Protein AF-A0AAJ3F3F1-F1 (afdb_monomer)

Structure (mmCIF, N/CA/C/O backbone):
data_AF-A0AAJ3F3F1-F1
#
_entry.id   AF-A0AAJ3F3F1-F1
#
loop_
_atom_site.group_PDB
_atom_site.id
_atom_site.type_symbol
_atom_site.label_atom_id
_atom_site.label_alt_id
_atom_site.label_comp_id
_atom_site.label_asym_id
_atom_site.label_entity_id
_atom_site.label_seq_id
_atom_site.pdbx_PDB_ins_code
_atom_site.Cartn_x
_atom_site.Cartn_y
_atom_site.Cartn_z
_atom_site.occupancy
_atom_site.B_iso_or_equiv
_atom_site.auth_seq_id
_atom_site.auth_comp_id
_atom_site.auth_asym_id
_atom_site.auth_atom_id
_atom_site.pdbx_PDB_model_num
ATOM 1 N N . MET A 1 1 ? -5.680 -17.178 27.509 1.00 40.81 1 MET A N 1
ATOM 2 C CA . MET A 1 1 ? -6.468 -16.185 28.268 1.00 40.81 1 MET A CA 1
ATOM 3 C C . MET A 1 1 ? -6.522 -14.913 27.445 1.00 40.81 1 MET A C 1
ATOM 5 O O . MET A 1 1 ? -5.465 -14.370 27.190 1.00 40.81 1 MET A O 1
ATOM 9 N N . ASN A 1 2 ? -7.706 -14.527 26.967 1.00 36.22 2 ASN A N 1
ATOM 10 C CA . ASN A 1 2 ? -8.103 -13.155 26.625 1.00 36.22 2 ASN A CA 1
ATOM 11 C C . ASN A 1 2 ? -9.628 -13.190 26.465 1.00 36.22 2 ASN A C 1
ATOM 13 O O . ASN A 1 2 ? -10.167 -13.543 25.420 1.00 36.22 2 ASN A O 1
ATOM 17 N N . SER A 1 3 ? -10.307 -12.975 27.590 1.00 39.72 3 SER A N 1
ATOM 18 C CA . SER A 1 3 ? -11.762 -12.943 27.707 1.00 39.72 3 SER A CA 1
ATOM 19 C C . SER A 1 3 ? -12.274 -11.613 27.155 1.00 39.72 3 SER A C 1
ATOM 21 O O . SER A 1 3 ? -12.066 -10.583 27.787 1.00 39.72 3 SER A O 1
ATOM 23 N N . PHE A 1 4 ? -12.964 -11.635 26.013 1.00 49.75 4 PHE A N 1
ATOM 24 C CA . PHE A 1 4 ? -13.798 -10.514 25.565 1.00 49.75 4 PHE A CA 1
ATOM 25 C C . PHE A 1 4 ? -15.067 -10.407 26.435 1.00 49.75 4 PHE A C 1
ATOM 27 O O . PHE A 1 4 ? -15.579 -11.433 26.899 1.00 49.75 4 PHE A O 1
ATOM 34 N N . PRO A 1 5 ? -15.600 -9.194 26.669 1.00 45.81 5 PRO A N 1
ATOM 35 C CA . PRO A 1 5 ? -16.766 -9.008 27.516 1.00 45.81 5 PRO A CA 1
ATOM 36 C C . PRO A 1 5 ? -18.023 -9.597 26.864 1.00 45.81 5 PRO A C 1
ATOM 38 O O . PRO A 1 5 ? -18.363 -9.331 25.712 1.00 45.81 5 PRO A O 1
ATOM 41 N N . LYS A 1 6 ? -18.723 -10.423 27.645 1.00 43.88 6 LYS A N 1
ATOM 42 C CA . LYS A 1 6 ? -20.012 -11.039 27.317 1.00 43.88 6 LYS A CA 1
ATOM 43 C C . LYS A 1 6 ? -21.064 -9.958 27.055 1.00 43.88 6 LYS A C 1
ATOM 45 O O . LYS A 1 6 ? -21.258 -9.138 27.938 1.00 43.88 6 LYS A O 1
ATOM 50 N N . LYS A 1 7 ? -21.739 -10.018 25.895 1.00 50.62 7 LYS A N 1
ATOM 51 C CA . LYS A 1 7 ? -23.113 -9.578 25.509 1.00 50.62 7 LYS A CA 1
ATOM 52 C C . LYS A 1 7 ? -23.774 -8.305 26.109 1.00 50.62 7 LYS A C 1
ATOM 54 O O . LYS A 1 7 ? -24.897 -7.999 25.734 1.00 50.62 7 LYS A O 1
ATOM 59 N N . SER A 1 8 ? -23.103 -7.521 26.942 1.00 54.56 8 SER A N 1
ATOM 60 C CA . SER A 1 8 ? -23.531 -6.227 27.491 1.00 54.56 8 SER A CA 1
ATOM 61 C C . SER A 1 8 ? -22.320 -5.393 27.951 1.00 54.56 8 SER A C 1
ATOM 63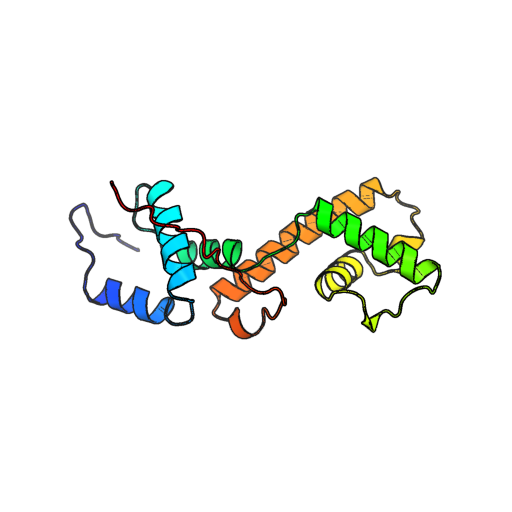 O O . SER A 1 8 ? -22.409 -4.622 28.903 1.00 54.56 8 SER A O 1
ATOM 65 N N . GLY A 1 9 ? -21.155 -5.589 27.324 1.00 48.91 9 GLY A N 1
ATOM 66 C CA . GLY A 1 9 ? -19.949 -4.809 27.594 1.00 48.91 9 GLY A CA 1
ATOM 67 C C . GLY A 1 9 ? -20.030 -3.469 26.882 1.00 48.91 9 GLY A C 1
ATOM 68 O O . GLY A 1 9 ? -19.616 -3.369 25.730 1.00 48.91 9 GLY A O 1
ATOM 69 N N . GLY A 1 10 ? -20.613 -2.468 27.543 1.00 57.94 10 GLY A N 1
ATOM 70 C CA . GLY A 1 10 ? -20.631 -1.098 27.042 1.00 57.94 10 GLY A CA 1
ATOM 71 C C . GLY A 1 10 ? -19.216 -0.632 26.701 1.00 57.94 10 GLY A C 1
ATOM 72 O O . GLY A 1 10 ? -18.254 -0.985 27.381 1.00 57.94 10 GLY A O 1
ATOM 73 N N . PHE A 1 11 ? -19.092 0.131 25.621 1.00 71.94 11 PHE A N 1
ATOM 74 C CA . PHE A 1 11 ? -17.849 0.784 25.235 1.00 71.94 11 PHE A CA 1
ATOM 75 C C . PHE A 1 11 ? -17.401 1.682 26.402 1.00 71.94 11 PHE A C 1
ATOM 77 O O . PHE A 1 11 ? -18.052 2.687 26.686 1.00 71.94 11 PHE A O 1
ATOM 84 N N . THR A 1 12 ? -16.383 1.260 27.158 1.00 85.81 12 THR A N 1
ATOM 85 C CA . THR A 1 12 ? -15.979 1.965 28.381 1.00 85.81 12 THR A CA 1
ATOM 86 C C . THR A 1 12 ? -15.200 3.239 28.038 1.00 85.81 12 THR A C 1
ATOM 88 O O . THR A 1 12 ? -14.653 3.338 26.933 1.00 85.81 12 THR A O 1
ATOM 91 N N . PRO A 1 13 ? -15.113 4.219 28.954 1.00 86.88 13 PRO A 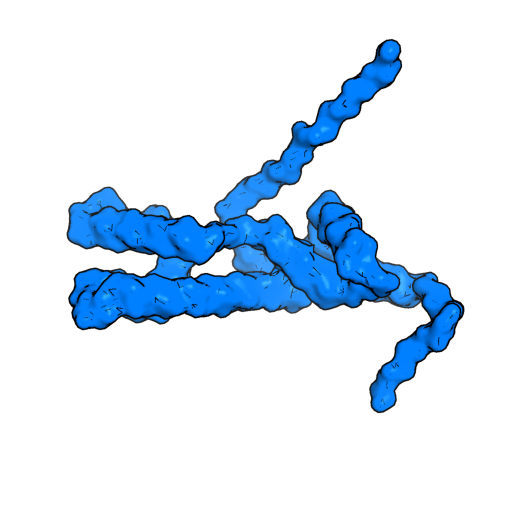N 1
ATOM 92 C CA . PRO A 1 13 ? -14.277 5.402 28.754 1.00 86.88 13 PRO A CA 1
ATOM 93 C C . PRO A 1 13 ? -12.819 5.061 28.414 1.00 86.88 13 PRO A C 1
ATOM 95 O O . PRO A 1 13 ? -12.223 5.711 27.560 1.00 86.88 13 PRO A O 1
ATOM 98 N N . GLU A 1 14 ? -12.269 3.997 29.001 1.00 85.75 14 GLU A N 1
ATOM 99 C CA . GLU A 1 14 ? -10.905 3.530 28.732 1.00 85.75 14 GLU A CA 1
ATOM 100 C C . GLU A 1 14 ? -10.755 3.034 27.289 1.00 85.75 14 GLU A C 1
ATOM 102 O O . GLU A 1 14 ? -9.753 3.321 26.636 1.00 85.75 14 GLU A O 1
ATOM 107 N N . ASN A 1 15 ? -11.772 2.350 26.750 1.00 85.62 15 ASN A N 1
ATOM 108 C CA . ASN A 1 15 ? -11.779 1.951 25.344 1.00 85.62 15 ASN A CA 1
ATOM 109 C C . ASN A 1 15 ? -11.827 3.180 24.429 1.00 85.62 15 ASN A C 1
ATOM 111 O O . ASN A 1 15 ? -11.083 3.238 23.457 1.00 85.62 15 ASN A O 1
ATOM 115 N N . VAL A 1 16 ? -12.661 4.182 24.738 1.00 87.9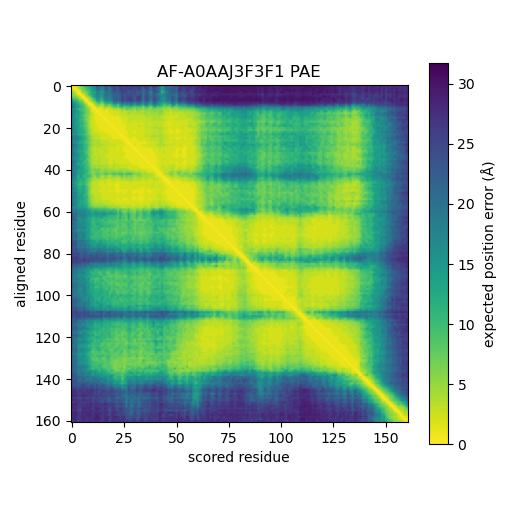4 16 VAL A N 1
ATOM 116 C CA . VAL A 1 16 ? -12.707 5.437 23.962 1.00 87.94 16 VAL A CA 1
ATOM 117 C C . VAL A 1 16 ? -11.341 6.114 23.951 1.00 87.94 16 VAL A C 1
ATOM 119 O O . VAL A 1 16 ? -10.875 6.526 22.889 1.00 87.94 16 VAL A O 1
ATOM 122 N N . GLN A 1 17 ? -10.692 6.198 25.112 1.00 89.38 17 GLN A N 1
ATOM 123 C CA . GLN A 1 17 ? -9.380 6.815 25.241 1.00 89.38 17 GLN A CA 1
ATOM 124 C C . GLN A 1 17 ? -8.317 6.065 24.434 1.00 89.38 17 GLN A C 1
ATOM 126 O O . GLN A 1 17 ? -7.591 6.700 23.675 1.00 89.38 17 GLN A O 1
ATOM 131 N N . ALA A 1 18 ? -8.287 4.731 24.501 1.00 88.56 18 ALA A N 1
ATOM 132 C CA . ALA A 1 18 ? -7.359 3.931 23.705 1.00 88.56 18 ALA A CA 1
ATOM 133 C C . ALA A 1 18 ? -7.545 4.164 22.195 1.00 88.56 18 ALA A C 1
ATOM 135 O O . ALA A 1 18 ? -6.568 4.334 21.475 1.00 88.56 18 ALA A O 1
ATOM 136 N N . TYR A 1 19 ? -8.789 4.234 21.705 1.00 91.75 19 TYR A N 1
ATOM 137 C CA . TYR A 1 19 ? -9.050 4.558 20.296 1.00 91.75 19 TYR A CA 1
ATOM 138 C C . TYR A 1 19 ? -8.613 5.980 19.942 1.00 91.75 19 TYR A C 1
ATOM 140 O O . TYR A 1 19 ? -8.078 6.192 18.858 1.00 91.75 19 TYR A O 1
ATOM 148 N N . ALA A 1 20 ? -8.845 6.950 20.826 1.00 90.38 20 ALA A N 1
ATOM 149 C CA . ALA A 1 20 ? -8.446 8.330 20.590 1.00 90.38 20 ALA A CA 1
ATOM 150 C C . ALA A 1 20 ? -6.918 8.464 20.510 1.00 90.38 20 ALA A C 1
ATOM 152 O O . ALA A 1 20 ? -6.420 9.071 19.569 1.00 90.38 20 ALA A O 1
ATOM 153 N N . GLU A 1 21 ? -6.182 7.862 21.446 1.00 91.88 21 GLU A N 1
ATOM 154 C CA . GLU A 1 21 ? -4.715 7.883 21.485 1.00 91.88 21 GLU A CA 1
ATOM 155 C C . GLU A 1 21 ? -4.103 7.155 20.282 1.00 91.88 21 GLU A C 1
ATOM 157 O O . GLU A 1 21 ? -3.209 7.679 19.621 1.00 91.88 21 GLU A O 1
ATOM 162 N N . GLU A 1 22 ? -4.634 5.981 19.941 1.00 91.00 22 GLU A N 1
ATOM 163 C CA . GLU A 1 22 ? -4.128 5.144 18.852 1.00 91.00 22 GLU A CA 1
ATOM 164 C C . GLU A 1 22 ? -4.587 5.581 17.459 1.00 91.00 22 GLU A C 1
ATOM 166 O O . GLU A 1 22 ? -4.202 4.944 16.484 1.00 91.00 22 GLU A O 1
ATOM 171 N N . LEU A 1 23 ? -5.425 6.608 17.318 1.00 91.06 23 LEU A N 1
ATOM 172 C CA . LEU A 1 23 ? -5.869 7.119 16.012 1.00 91.06 23 LEU A CA 1
ATOM 173 C C . LEU A 1 23 ? -5.626 8.626 15.856 1.00 91.06 23 LEU A C 1
ATOM 175 O O . LEU A 1 23 ? -6.015 9.201 14.840 1.00 91.06 23 LEU A O 1
ATOM 179 N N . ILE A 1 24 ? -4.974 9.267 16.834 1.00 92.06 24 ILE A N 1
ATOM 180 C CA . ILE A 1 24 ? -4.746 10.721 16.863 1.00 92.06 24 ILE A CA 1
ATOM 181 C C . ILE A 1 24 ? -3.888 11.232 15.696 1.00 92.06 24 ILE A C 1
ATOM 183 O O . ILE A 1 24 ? -3.953 12.405 15.340 1.00 92.06 24 ILE A O 1
ATOM 187 N N . ASP A 1 25 ? -3.065 10.366 15.105 1.00 87.94 25 ASP A N 1
ATOM 188 C CA . ASP A 1 25 ? -2.197 10.672 13.966 1.00 87.94 25 ASP A CA 1
ATOM 189 C C . ASP A 1 25 ? -2.921 10.633 12.611 1.00 87.94 25 ASP A C 1
ATOM 191 O O . ASP A 1 25 ? -2.337 11.039 11.603 1.00 87.94 25 ASP A O 1
ATOM 195 N N . LEU A 1 26 ? -4.162 10.140 12.565 1.00 87.19 26 LEU A N 1
ATOM 196 C CA . LEU A 1 26 ? -4.950 10.034 11.339 1.00 87.19 26 LEU A CA 1
ATOM 197 C C . LEU A 1 26 ? -5.760 11.313 11.090 1.00 87.19 26 LEU A C 1
ATOM 199 O O . LEU A 1 26 ? -6.248 11.948 12.024 1.00 87.19 26 LEU A O 1
ATOM 203 N N . ASP A 1 27 ? -5.951 11.679 9.818 1.00 89.81 27 ASP A N 1
ATOM 204 C CA . ASP A 1 27 ? -6.834 12.792 9.462 1.00 89.81 27 ASP A CA 1
ATOM 205 C C . ASP A 1 27 ? -8.281 12.459 9.839 1.00 89.81 27 ASP A C 1
ATOM 207 O O . ASP A 1 27 ? -8.800 11.391 9.501 1.00 89.81 27 ASP A O 1
ATOM 211 N N . TYR A 1 28 ? -8.951 13.397 10.508 1.00 87.75 28 TYR A N 1
ATOM 212 C CA . TYR A 1 28 ? -10.313 13.193 10.991 1.00 87.75 28 TYR A CA 1
ATOM 213 C C . TYR A 1 28 ? -11.306 12.944 9.846 1.00 87.75 28 TYR A C 1
ATOM 215 O O . TYR A 1 28 ? -12.187 12.090 9.966 1.00 87.75 28 TYR A O 1
ATOM 223 N N . GLY A 1 29 ? -11.153 13.650 8.719 1.00 89.56 29 GLY A N 1
ATOM 224 C CA . GLY A 1 29 ? -12.006 13.481 7.544 1.00 89.56 29 GLY A CA 1
ATOM 225 C C . GLY A 1 29 ? -11.862 12.089 6.932 1.00 89.56 29 GLY A C 1
ATOM 226 O O . GLY A 1 29 ? -12.861 11.397 6.726 1.00 89.56 29 GLY A O 1
ATOM 227 N N . GLY A 1 30 ? -10.623 11.643 6.711 1.00 87.12 30 GLY A N 1
ATOM 228 C CA . GLY A 1 30 ? -10.335 10.284 6.242 1.00 87.12 30 GLY A CA 1
ATOM 229 C C . GLY A 1 30 ? -10.831 9.209 7.215 1.00 87.12 30 GLY A C 1
ATOM 230 O O . GLY A 1 30 ? -11.468 8.238 6.806 1.00 87.12 30 GLY A O 1
ATOM 231 N N . LEU A 1 31 ? -10.634 9.416 8.520 1.00 90.88 31 LEU A N 1
ATOM 232 C CA . LEU A 1 31 ? -11.076 8.489 9.560 1.00 90.88 31 LEU A CA 1
ATOM 233 C C . LEU A 1 31 ? -12.603 8.319 9.575 1.00 90.88 31 LEU A C 1
ATOM 235 O O . LEU A 1 31 ? -13.097 7.199 9.710 1.00 90.88 31 LEU A O 1
ATOM 239 N N . GLN A 1 32 ? -13.367 9.397 9.374 1.00 92.44 32 GLN A N 1
ATOM 240 C CA . GLN A 1 32 ? -14.827 9.313 9.272 1.00 92.44 32 GLN A CA 1
ATOM 241 C C . GLN A 1 32 ? -15.288 8.447 8.093 1.00 92.44 32 GLN A C 1
ATOM 243 O O . GLN A 1 32 ? -16.245 7.681 8.235 1.00 92.44 32 GLN A O 1
ATOM 248 N N . VAL A 1 33 ? -14.638 8.560 6.931 1.00 90.88 33 VAL A N 1
ATOM 249 C CA . VAL A 1 33 ? -14.978 7.755 5.745 1.00 90.88 33 VAL A CA 1
ATOM 250 C C . VAL A 1 33 ? -14.695 6.276 6.004 1.00 90.88 33 VAL A C 1
ATOM 252 O O . VAL A 1 33 ? -15.549 5.426 5.738 1.00 90.88 33 VAL A O 1
ATOM 255 N N . VAL A 1 34 ? -13.542 5.977 6.600 1.00 92.12 34 VAL A N 1
ATOM 256 C CA . VAL A 1 34 ? -13.131 4.619 6.973 1.00 92.12 34 VAL A CA 1
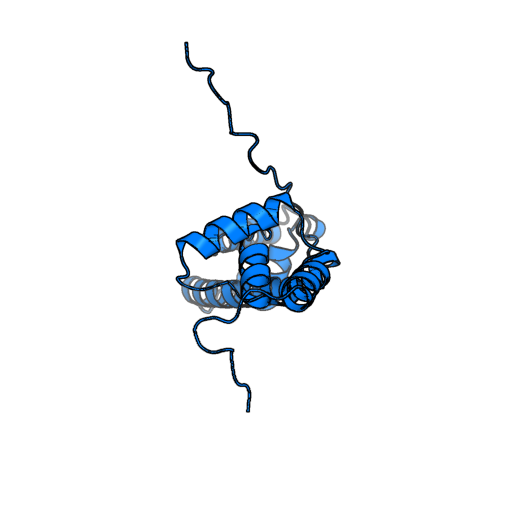ATOM 257 C C . VAL A 1 34 ? -14.110 3.990 7.956 1.00 92.12 34 VAL A C 1
ATOM 259 O O . VAL A 1 34 ? -14.621 2.904 7.699 1.00 92.12 34 VAL A O 1
ATOM 262 N N . ILE A 1 35 ? -14.446 4.689 9.044 1.00 91.50 35 ILE A N 1
ATOM 263 C CA . ILE A 1 35 ? -15.390 4.186 10.051 1.00 91.50 35 ILE A CA 1
ATOM 264 C C . ILE A 1 35 ? -16.759 3.913 9.419 1.00 91.50 35 ILE A C 1
ATOM 266 O O . ILE A 1 35 ? -17.342 2.856 9.647 1.00 91.50 35 ILE A O 1
ATOM 270 N N . ARG A 1 36 ? -17.269 4.823 8.577 1.00 90.75 36 ARG A N 1
ATOM 271 C CA . ARG A 1 36 ? -18.540 4.613 7.860 1.00 90.75 36 ARG A CA 1
ATOM 272 C C . ARG A 1 36 ? -18.494 3.408 6.927 1.00 90.75 36 ARG A C 1
ATOM 274 O O . ARG A 1 36 ? -19.518 2.757 6.745 1.00 90.75 36 ARG A O 1
ATOM 281 N N . THR A 1 37 ? -17.343 3.145 6.319 1.00 89.88 37 THR A N 1
ATOM 282 C CA . THR A 1 37 ? -17.142 1.987 5.443 1.00 89.88 37 THR A CA 1
ATOM 283 C C . THR A 1 37 ? -17.175 0.702 6.262 1.00 89.88 37 THR A C 1
ATOM 285 O O . THR A 1 37 ? -17.989 -0.168 5.973 1.00 89.88 37 THR A O 1
ATOM 288 N N . LEU A 1 38 ? -16.397 0.636 7.345 1.00 91.12 38 LEU A N 1
ATOM 289 C CA . LEU A 1 38 ? -16.320 -0.535 8.220 1.00 91.12 38 LEU A CA 1
ATOM 290 C C . LEU A 1 38 ? -17.663 -0.862 8.883 1.00 91.12 38 LEU A C 1
ATOM 292 O O . LEU A 1 38 ? -18.056 -2.019 8.902 1.00 91.12 38 LEU A O 1
ATOM 296 N N . ILE A 1 39 ? -18.424 0.143 9.331 1.00 88.31 39 ILE A N 1
ATOM 297 C CA . ILE A 1 39 ? -19.768 -0.063 9.907 1.00 88.31 39 ILE A CA 1
ATOM 298 C C . ILE A 1 39 ? -20.746 -0.679 8.892 1.00 88.31 39 ILE A C 1
ATOM 300 O O . ILE A 1 39 ? -21.692 -1.356 9.280 1.00 88.31 39 ILE A O 1
ATOM 304 N N . ARG A 1 40 ? -20.559 -0.440 7.587 1.00 88.38 40 ARG A N 1
ATOM 305 C CA . ARG A 1 40 ? -21.418 -1.034 6.547 1.00 88.38 40 ARG A CA 1
ATOM 306 C C . ARG A 1 40 ? -21.063 -2.485 6.240 1.00 88.38 40 ARG A C 1
ATOM 308 O O . ARG A 1 40 ? -21.906 -3.191 5.696 1.00 88.38 40 ARG A O 1
ATOM 315 N N . THR A 1 41 ? -19.826 -2.895 6.507 1.00 86.81 41 THR A N 1
ATOM 316 C CA . THR A 1 41 ? -19.292 -4.205 6.111 1.00 86.81 41 THR A CA 1
ATOM 317 C C . THR A 1 41 ? -19.096 -5.160 7.281 1.00 86.81 41 THR A C 1
ATOM 319 O O . THR A 1 41 ? -19.036 -6.366 7.062 1.00 86.81 41 THR A O 1
ATOM 322 N N . GLU A 1 42 ? -18.968 -4.647 8.503 1.00 82.81 42 GLU A N 1
ATOM 323 C CA . GLU A 1 42 ? -18.746 -5.436 9.711 1.00 82.81 42 GLU A CA 1
ATOM 324 C C . GLU A 1 42 ? -19.974 -5.389 10.628 1.00 82.81 42 GLU A C 1
ATOM 326 O O . GLU A 1 42 ? -20.506 -4.324 10.929 1.00 82.81 42 GLU A O 1
ATOM 331 N N . ASP A 1 43 ? -20.381 -6.553 11.139 1.00 79.19 43 ASP A N 1
ATOM 332 C CA . ASP A 1 43 ? -21.464 -6.673 12.128 1.00 79.19 43 ASP A CA 1
ATOM 333 C C . ASP A 1 43 ? -21.028 -6.256 13.550 1.00 79.19 43 ASP A C 1
ATOM 335 O O . ASP A 1 43 ? -21.830 -6.251 14.488 1.00 79.19 43 ASP A O 1
ATOM 339 N N . TRP A 1 44 ? -19.741 -5.944 13.733 1.00 79.25 44 TRP A N 1
ATOM 340 C CA . TRP A 1 44 ? -19.100 -5.698 15.024 1.00 79.25 44 TRP A CA 1
ATOM 341 C C . TRP A 1 44 ? -18.275 -4.410 15.003 1.00 79.25 44 TRP A C 1
ATOM 343 O O . TRP A 1 44 ? -17.969 -3.859 13.950 1.00 79.25 44 TRP A O 1
ATOM 353 N N . PHE A 1 45 ? -17.906 -3.917 16.190 1.00 81.31 45 PHE A N 1
ATOM 354 C CA . PHE A 1 45 ? -17.078 -2.718 16.299 1.00 81.31 45 PHE A CA 1
ATOM 355 C C . PHE A 1 45 ? -15.668 -2.991 15.741 1.00 81.31 45 PHE A C 1
ATOM 357 O O . PHE A 1 45 ? -15.013 -3.925 16.222 1.00 81.31 45 PHE A O 1
ATOM 364 N N . PRO A 1 46 ? -15.181 -2.199 14.768 1.00 86.81 46 PRO A N 1
ATOM 365 C CA . PRO A 1 46 ? -13.926 -2.492 14.096 1.00 86.81 46 PRO A CA 1
ATOM 366 C C . PRO A 1 46 ? -12.745 -2.277 15.038 1.00 86.81 46 PRO A C 1
ATOM 368 O O . PRO A 1 46 ? -12.637 -1.246 15.700 1.00 86.81 46 PRO A O 1
ATOM 371 N N . ALA A 1 47 ? -11.818 -3.234 15.066 1.00 89.81 47 ALA A N 1
ATOM 372 C CA . ALA A 1 47 ? -10.585 -3.098 15.834 1.00 89.81 47 ALA A CA 1
ATOM 373 C C . ALA A 1 47 ? -9.727 -1.928 15.312 1.00 89.81 47 ALA A C 1
ATOM 375 O O . ALA A 1 47 ? -9.674 -1.685 14.107 1.00 89.81 47 ALA A O 1
ATOM 376 N N . ILE A 1 48 ? -8.949 -1.278 16.188 1.00 89.88 48 ILE A N 1
ATOM 377 C CA . ILE A 1 48 ? -7.998 -0.200 15.828 1.00 89.88 48 ILE A CA 1
ATOM 378 C C . ILE A 1 48 ? -7.108 -0.605 14.637 1.00 89.88 48 ILE A C 1
ATOM 380 O O . ILE A 1 48 ? -6.908 0.167 13.700 1.00 89.88 48 ILE A O 1
ATOM 384 N N . ALA A 1 49 ? -6.627 -1.853 14.617 1.00 87.75 49 ALA A N 1
ATOM 385 C CA . ALA A 1 49 ? -5.814 -2.379 13.521 1.00 87.75 49 ALA A CA 1
ATOM 386 C C . ALA A 1 49 ? -6.571 -2.481 12.181 1.00 87.75 49 ALA A C 1
ATOM 388 O O . ALA A 1 49 ? -5.958 -2.311 11.124 1.00 87.75 49 ALA A O 1
ATOM 389 N N . ALA A 1 50 ? -7.878 -2.765 12.216 1.00 88.81 50 ALA A N 1
ATOM 390 C CA . ALA A 1 50 ? -8.739 -2.784 11.035 1.00 88.81 50 ALA A CA 1
ATOM 391 C C . ALA A 1 50 ? -8.979 -1.358 10.523 1.00 88.81 50 ALA A C 1
ATOM 393 O O . ALA A 1 50 ? -8.779 -1.106 9.338 1.00 88.81 50 ALA A O 1
ATOM 394 N N . ILE A 1 51 ? -9.260 -0.410 11.425 1.00 91.50 51 ILE A N 1
ATOM 395 C CA . ILE A 1 51 ? -9.395 1.018 11.099 1.00 91.50 51 ILE A CA 1
ATOM 396 C C . ILE A 1 51 ? -8.122 1.544 10.431 1.00 91.50 51 ILE A C 1
ATOM 398 O O . ILE A 1 51 ? -8.187 2.112 9.345 1.00 91.50 51 ILE A O 1
ATOM 402 N N . ARG A 1 52 ? -6.945 1.306 11.022 1.00 88.94 52 ARG A N 1
ATOM 403 C CA . ARG A 1 52 ? -5.666 1.730 10.430 1.00 88.94 52 ARG A CA 1
ATOM 404 C C . ARG A 1 52 ? -5.396 1.071 9.077 1.00 88.94 52 ARG A C 1
ATOM 406 O O . ARG A 1 52 ? -4.838 1.722 8.198 1.00 88.94 52 ARG A O 1
ATOM 413 N N . ARG A 1 53 ? -5.773 -0.201 8.898 1.00 85.88 53 ARG A N 1
ATOM 414 C CA . ARG A 1 53 ? -5.615 -0.914 7.618 1.00 85.88 53 ARG A CA 1
ATOM 415 C C . ARG A 1 53 ? -6.449 -0.265 6.522 1.00 85.88 53 ARG A C 1
ATOM 417 O O . ARG A 1 53 ? -5.930 0.019 5.451 1.00 85.88 53 ARG A O 1
ATOM 424 N N . GLU A 1 54 ? -7.720 -0.042 6.815 1.00 89.50 54 GLU A N 1
ATOM 425 C CA . GLU A 1 54 ? -8.672 0.521 5.869 1.00 89.50 54 GLU A CA 1
ATOM 426 C C . GLU A 1 54 ? -8.329 1.982 5.558 1.00 89.50 54 GLU A C 1
ATOM 428 O O . GLU A 1 54 ? -8.305 2.388 4.400 1.00 89.50 54 GLU A O 1
ATOM 433 N N . TYR A 1 55 ? -7.922 2.750 6.573 1.00 89.12 55 TYR A N 1
ATOM 434 C CA . TYR A 1 55 ? -7.390 4.095 6.376 1.00 89.12 55 TYR A CA 1
ATOM 435 C C . TYR A 1 55 ? -6.161 4.096 5.472 1.00 89.12 55 TYR A C 1
ATOM 437 O O . TYR A 1 55 ? -6.079 4.909 4.559 1.00 89.12 55 TYR A O 1
ATOM 445 N N . ALA A 1 56 ? -5.219 3.172 5.675 1.00 85.00 56 ALA A N 1
ATOM 446 C CA . ALA A 1 56 ? -4.057 3.043 4.804 1.00 85.00 56 ALA A CA 1
ATOM 447 C C . ALA A 1 56 ? -4.458 2.728 3.359 1.00 85.00 56 ALA A C 1
ATOM 449 O O . ALA A 1 56 ? -3.946 3.360 2.442 1.00 85.00 56 ALA A O 1
ATOM 450 N N . ALA A 1 57 ? -5.387 1.791 3.161 1.00 82.62 57 ALA A N 1
ATOM 451 C CA . ALA A 1 57 ? -5.867 1.410 1.837 1.00 82.62 57 ALA A CA 1
ATOM 452 C C . ALA A 1 57 ? -6.537 2.582 1.097 1.00 82.62 57 ALA A C 1
ATOM 454 O O . ALA A 1 57 ? -6.383 2.709 -0.112 1.00 82.62 57 ALA A O 1
ATOM 455 N N . GLN A 1 58 ? -7.239 3.463 1.818 1.00 83.62 58 GLN A N 1
ATOM 456 C CA . GLN A 1 58 ? -7.892 4.639 1.235 1.00 83.62 58 GLN A CA 1
ATOM 457 C C . GLN A 1 58 ? -6.946 5.839 1.066 1.00 83.62 58 GLN A C 1
ATOM 459 O O . GLN A 1 58 ? -7.087 6.609 0.118 1.00 83.62 58 GLN A O 1
ATOM 464 N N . ALA A 1 59 ? -5.990 6.020 1.980 1.00 77.38 59 ALA A N 1
ATOM 465 C CA . ALA A 1 59 ? -5.050 7.141 1.960 1.00 77.38 59 ALA A CA 1
ATOM 466 C C . ALA A 1 59 ? -3.883 6.915 0.989 1.00 77.38 59 ALA A C 1
ATOM 468 O O . ALA A 1 59 ? -3.356 7.867 0.413 1.00 77.38 59 ALA A O 1
ATOM 469 N N . ILE A 1 60 ? -3.461 5.662 0.805 1.00 73.75 60 ILE A N 1
ATOM 470 C CA . ILE A 1 60 ? -2.424 5.309 -0.155 1.00 73.75 60 ILE A CA 1
ATOM 471 C C . ILE A 1 60 ? -3.102 5.181 -1.518 1.00 73.75 60 ILE A C 1
ATOM 473 O O . ILE A 1 60 ? -3.640 4.135 -1.866 1.00 73.75 60 ILE A O 1
ATOM 477 N N . SER A 1 61 ? -3.034 6.248 -2.316 1.00 70.25 61 SER A N 1
ATOM 478 C CA . SER A 1 61 ? -3.356 6.186 -3.744 1.00 70.25 61 SER A CA 1
ATOM 479 C C . SER A 1 61 ? -2.277 5.379 -4.472 1.00 70.25 61 SER A C 1
ATOM 481 O O . SER A 1 61 ? -1.401 5.934 -5.137 1.00 70.25 61 SER A O 1
ATOM 483 N N . TYR A 1 62 ? -2.299 4.061 -4.300 1.00 72.12 62 TYR A N 1
ATOM 484 C CA . TYR A 1 62 ? -1.416 3.164 -5.023 1.00 72.12 62 TYR A CA 1
ATOM 485 C C . TYR A 1 62 ? -2.010 2.911 -6.413 1.00 72.12 62 TYR A C 1
ATOM 487 O O . TYR A 1 62 ? -3.203 2.610 -6.507 1.00 72.12 62 TYR A O 1
ATOM 495 N N . PRO A 1 63 ? -1.228 3.035 -7.500 1.00 81.19 63 PRO A N 1
ATOM 496 C CA . PRO A 1 63 ? -1.727 2.676 -8.817 1.00 81.19 63 PRO A CA 1
ATOM 497 C C . PRO A 1 63 ? -2.173 1.213 -8.810 1.00 81.19 63 PRO A C 1
ATOM 499 O O . PRO A 1 63 ? -1.537 0.355 -8.190 1.00 81.19 63 PRO A O 1
ATOM 502 N N . ASP A 1 64 ? -3.260 0.932 -9.521 1.00 86.00 64 ASP A N 1
ATOM 503 C CA . ASP A 1 64 ? -3.659 -0.437 -9.835 1.00 86.00 64 ASP A CA 1
ATOM 504 C C . ASP A 1 64 ? -2.475 -1.205 -10.458 1.00 86.00 64 ASP A C 1
ATOM 506 O O . ASP A 1 64 ? -1.587 -0.618 -11.080 1.00 86.00 64 ASP A O 1
ATOM 510 N N . ALA A 1 65 ? -2.447 -2.525 -10.289 1.00 87.38 65 ALA A N 1
ATOM 511 C CA . ALA A 1 65 ? -1.328 -3.348 -10.720 1.00 87.38 65 ALA A CA 1
ATOM 512 C C . ALA A 1 65 ? -1.085 -3.258 -12.240 1.00 87.38 65 ALA A C 1
ATOM 514 O O . ALA A 1 65 ? 0.067 -3.176 -12.677 1.00 87.38 65 ALA A O 1
ATOM 515 N N . ASP A 1 66 ? -2.145 -3.179 -13.051 1.00 88.19 66 ASP A N 1
ATOM 516 C CA . ASP A 1 66 ? -2.022 -3.001 -14.501 1.00 88.19 66 ASP A CA 1
ATOM 517 C C . ASP A 1 66 ? -1.632 -1.570 -14.882 1.00 88.19 66 ASP A C 1
ATOM 519 O O . ASP A 1 66 ? -0.911 -1.350 -15.861 1.00 88.19 66 ASP A O 1
ATOM 523 N N . GLN A 1 67 ? -2.088 -0.569 -14.131 1.00 89.38 67 GLN A N 1
ATOM 524 C CA . GLN A 1 67 ? -1.604 0.802 -14.283 1.00 89.38 67 GLN A CA 1
ATOM 525 C C . GLN A 1 67 ? -0.106 0.904 -13.976 1.00 89.38 67 GLN A C 1
ATOM 527 O O . GLN A 1 67 ? 0.642 1.434 -14.800 1.00 89.38 67 GLN A O 1
ATOM 532 N N . LEU A 1 68 ? 0.341 0.340 -12.854 1.00 89.94 68 LEU A N 1
ATOM 533 C CA . LEU A 1 68 ? 1.745 0.321 -12.464 1.00 89.94 68 LEU A CA 1
ATOM 534 C C . LEU A 1 68 ? 2.596 -0.384 -13.520 1.00 89.94 68 LEU A C 1
ATOM 536 O O . LEU A 1 68 ? 3.617 0.148 -13.954 1.00 89.94 68 LEU A O 1
ATOM 540 N N . TRP A 1 69 ? 2.153 -1.550 -13.996 1.00 92.06 69 TRP A N 1
ATOM 541 C CA . TRP A 1 69 ? 2.863 -2.287 -15.038 1.00 92.06 69 TRP A CA 1
ATOM 542 C C . TRP A 1 69 ? 2.983 -1.488 -16.342 1.00 92.06 69 TRP A C 1
ATOM 544 O O . TRP A 1 69 ? 4.057 -1.422 -16.943 1.00 92.06 69 TRP A O 1
ATOM 554 N N . ARG A 1 70 ? 1.909 -0.810 -16.766 1.00 91.31 70 ARG A N 1
ATOM 555 C CA . ARG A 1 70 ? 1.948 0.083 -17.936 1.00 91.31 70 ARG A CA 1
ATOM 556 C C . ARG A 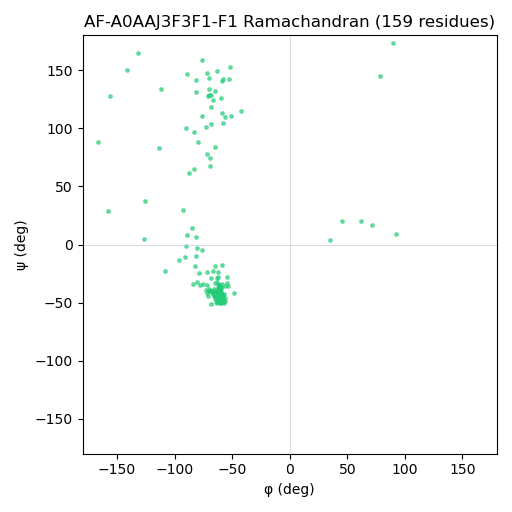1 70 ? 2.945 1.222 -17.756 1.00 91.31 70 ARG A C 1
ATOM 558 O O . ARG A 1 70 ? 3.639 1.572 -18.712 1.00 91.31 70 ARG A O 1
ATOM 565 N N . GLU A 1 71 ? 3.045 1.792 -16.560 1.00 91.38 71 GLU A N 1
ATOM 566 C CA . GLU A 1 71 ? 4.026 2.838 -16.284 1.00 91.38 71 GLU A CA 1
ATOM 567 C C . GLU A 1 71 ? 5.461 2.319 -16.278 1.00 91.38 71 GLU A C 1
ATOM 569 O O . GLU A 1 71 ? 6.326 2.976 -16.859 1.00 91.38 71 GLU A O 1
ATOM 574 N N . VAL A 1 72 ? 5.711 1.130 -15.723 1.00 91.94 72 VAL A N 1
ATOM 575 C CA . VAL A 1 72 ? 7.018 0.457 -15.813 1.00 91.94 72 VAL A CA 1
ATOM 576 C C . VAL A 1 72 ? 7.418 0.278 -17.277 1.00 91.94 72 VAL A C 1
ATOM 578 O O . VAL A 1 72 ? 8.512 0.682 -17.665 1.00 91.94 72 VAL A O 1
ATOM 581 N N . LEU A 1 73 ? 6.519 -0.236 -18.123 1.00 91.25 73 LEU A N 1
ATOM 582 C CA . LEU A 1 73 ? 6.783 -0.406 -19.556 1.00 91.25 73 LEU A CA 1
ATOM 583 C C . LEU A 1 73 ? 7.027 0.925 -20.279 1.00 91.25 73 LEU A C 1
ATOM 585 O O . LEU A 1 73 ? 7.894 1.004 -21.154 1.00 91.25 73 LEU A O 1
ATOM 589 N N . ARG A 1 74 ? 6.279 1.979 -19.925 1.00 90.62 74 ARG A N 1
ATOM 590 C CA . ARG A 1 74 ? 6.475 3.331 -20.471 1.00 90.62 74 ARG A CA 1
ATOM 591 C C . ARG A 1 74 ? 7.885 3.832 -20.164 1.00 90.62 74 ARG A C 1
ATOM 593 O O . ARG A 1 74 ? 8.583 4.271 -21.077 1.00 90.62 74 ARG A O 1
ATOM 600 N N . TRP A 1 75 ? 8.302 3.733 -18.904 1.00 90.19 75 TRP A N 1
ATOM 601 C CA . TRP A 1 75 ? 9.613 4.194 -18.454 1.00 90.19 75 TRP A CA 1
ATOM 602 C C . TRP A 1 75 ? 10.755 3.331 -18.985 1.00 90.19 75 TRP A C 1
ATOM 604 O O . TRP A 1 75 ? 11.757 3.883 -19.422 1.00 90.19 75 TRP A O 1
ATOM 614 N N . MET A 1 76 ? 10.577 2.011 -19.065 1.00 88.00 76 MET A N 1
ATOM 615 C CA . MET A 1 76 ? 11.539 1.094 -19.686 1.00 88.00 76 MET A CA 1
ATOM 616 C C . MET A 1 76 ? 11.841 1.489 -21.137 1.00 88.00 76 MET A C 1
ATOM 618 O O . MET A 1 76 ? 12.998 1.561 -21.545 1.00 88.00 76 MET A O 1
ATOM 622 N N . ARG A 1 77 ? 10.804 1.800 -21.927 1.00 83.75 77 ARG A N 1
ATOM 623 C CA . ARG A 1 77 ? 10.992 2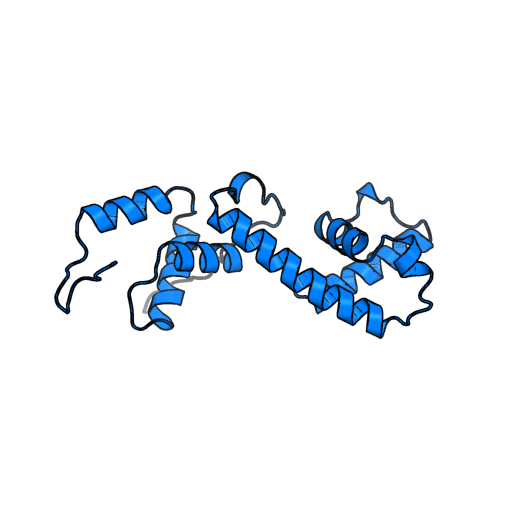.274 -23.307 1.00 83.75 77 ARG A CA 1
ATOM 624 C C . ARG A 1 77 ? 11.690 3.633 -23.329 1.00 83.75 77 ARG A C 1
ATOM 626 O O . ARG A 1 77 ? 12.603 3.838 -24.123 1.00 83.75 77 ARG A O 1
ATOM 633 N N . ALA A 1 78 ? 11.283 4.563 -2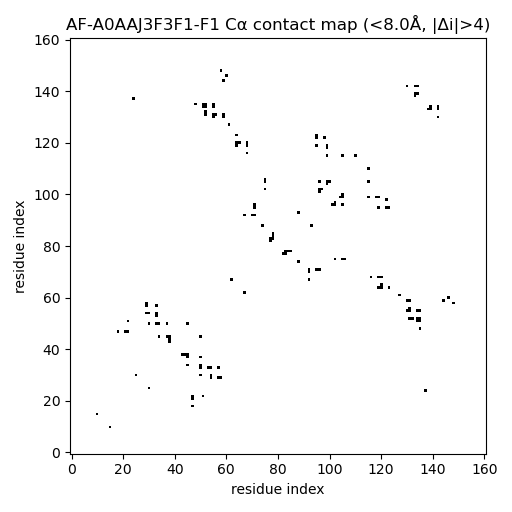2.469 1.00 83.06 78 ALA A N 1
ATOM 634 C CA . ALA A 1 78 ? 11.877 5.896 -22.424 1.00 83.06 78 ALA A CA 1
ATOM 635 C C . ALA A 1 78 ? 13.374 5.868 -22.065 1.00 83.06 78 ALA A C 1
ATOM 637 O O . ALA A 1 78 ? 14.158 6.592 -22.684 1.00 83.06 78 ALA A O 1
ATOM 638 N N . THR A 1 79 ? 13.785 5.013 -21.125 1.00 78.44 79 THR A N 1
ATOM 639 C CA . THR A 1 79 ? 15.188 4.863 -20.714 1.00 78.44 79 THR A CA 1
ATOM 640 C C . THR A 1 79 ? 16.025 4.144 -21.770 1.00 78.44 79 THR A C 1
ATOM 642 O O . THR A 1 79 ? 17.138 4.586 -22.048 1.00 78.44 79 THR A O 1
ATOM 645 N N . GLN A 1 80 ? 15.485 3.116 -22.436 1.00 76.12 80 GLN A N 1
ATOM 646 C CA . GLN A 1 80 ? 16.178 2.403 -23.518 1.00 76.12 80 GLN A CA 1
ATOM 647 C C . GLN A 1 80 ? 16.542 3.322 -24.696 1.00 76.12 80 GLN A C 1
ATOM 649 O O . GLN A 1 80 ? 17.610 3.182 -25.286 1.00 76.12 80 GLN A O 1
ATOM 654 N N . PHE A 1 81 ? 15.678 4.286 -25.025 1.00 72.31 81 PHE A N 1
ATOM 655 C CA . PHE A 1 81 ? 15.930 5.256 -26.096 1.00 72.31 81 PHE A CA 1
ATOM 656 C C . PHE A 1 81 ? 16.666 6.521 -25.625 1.00 72.31 81 PHE A C 1
ATOM 658 O O . PHE A 1 81 ? 16.751 7.483 -26.387 1.00 72.31 81 PHE A O 1
ATOM 665 N N . GLY A 1 82 ? 17.150 6.560 -24.376 1.00 70.44 82 GLY A N 1
ATOM 666 C CA . GLY A 1 82 ? 17.824 7.730 -23.802 1.00 70.44 82 GLY A CA 1
ATOM 667 C C . GLY A 1 82 ? 16.942 8.983 -23.724 1.00 70.44 82 GLY A C 1
ATOM 668 O O . GLY A 1 82 ? 17.458 10.095 -23.658 1.00 70.44 82 GLY A O 1
ATOM 669 N N . ARG A 1 83 ? 15.612 8.822 -23.772 1.00 64.00 83 ARG A N 1
ATOM 670 C CA . ARG A 1 83 ? 14.650 9.931 -23.879 1.00 64.00 83 ARG A CA 1
ATOM 671 C C . ARG A 1 83 ? 14.340 10.600 -22.545 1.00 64.00 83 ARG A C 1
ATOM 673 O O . ARG A 1 83 ? 13.825 11.711 -22.558 1.00 64.00 83 ARG A O 1
ATOM 680 N N . GLN A 1 84 ? 14.622 9.949 -21.417 1.00 69.75 84 GLN A N 1
ATOM 681 C CA . GLN A 1 84 ? 14.373 10.507 -20.085 1.00 69.75 84 GLN A CA 1
ATOM 682 C C . GLN A 1 84 ? 15.489 10.165 -19.101 1.00 69.75 84 GLN A C 1
ATOM 684 O O . GLN A 1 84 ? 16.138 9.121 -19.204 1.00 69.75 84 GLN A O 1
ATOM 689 N N . ARG A 1 85 ? 15.699 11.056 -18.127 1.00 73.88 85 ARG A N 1
ATOM 690 C CA . ARG A 1 85 ? 16.646 10.848 -17.027 1.00 73.88 85 ARG A CA 1
ATOM 691 C C . ARG A 1 85 ? 15.998 9.981 -15.950 1.00 73.88 85 ARG A C 1
ATOM 693 O O . ARG A 1 85 ? 14.839 10.185 -15.609 1.00 73.88 85 ARG A O 1
ATOM 700 N N . LEU A 1 86 ? 16.772 9.078 -15.341 1.00 75.06 86 LEU A N 1
ATOM 701 C CA . LEU A 1 86 ? 16.306 8.246 -14.217 1.00 75.06 86 LEU A CA 1
ATOM 702 C C . LEU A 1 86 ? 15.740 9.070 -13.047 1.00 75.06 86 LEU A C 1
ATOM 704 O O . LEU A 1 86 ? 14.858 8.596 -12.344 1.00 75.06 86 LEU A O 1
ATOM 708 N N . ALA A 1 87 ? 16.205 10.311 -12.875 1.00 78.88 87 ALA A N 1
ATOM 709 C CA . ALA A 1 87 ? 15.720 11.235 -11.851 1.00 78.88 87 ALA A CA 1
ATOM 710 C C . ALA A 1 87 ? 14.246 11.656 -12.024 1.00 78.88 87 ALA A C 1
ATOM 712 O O . ALA A 1 87 ? 13.645 12.155 -11.079 1.00 78.88 87 ALA A O 1
ATOM 713 N N . GLU A 1 88 ? 13.669 11.476 -13.213 1.00 86.19 88 GLU A N 1
ATOM 714 C CA . GLU A 1 88 ? 12.265 11.800 -13.496 1.00 86.19 88 GLU A CA 1
ATOM 715 C C . GLU A 1 88 ? 11.331 10.605 -13.249 1.00 86.19 88 GLU A C 1
ATOM 717 O O . GLU A 1 88 ? 10.109 10.762 -13.260 1.00 86.19 88 GLU A O 1
ATOM 722 N N . VAL A 1 89 ? 11.890 9.408 -13.031 1.00 86.94 89 VAL A N 1
ATOM 723 C CA . VAL A 1 89 ? 11.108 8.193 -12.803 1.00 86.94 89 VAL A CA 1
ATOM 724 C C . VAL A 1 89 ? 10.436 8.285 -11.427 1.00 86.94 89 VAL A C 1
ATOM 726 O O . VAL A 1 89 ? 11.123 8.514 -10.427 1.00 86.94 89 VAL A O 1
ATOM 729 N N . PRO A 1 90 ? 9.113 8.063 -11.329 1.00 87.44 90 PRO A N 1
ATOM 730 C CA . PRO A 1 90 ? 8.428 8.059 -10.047 1.00 87.44 90 PRO A CA 1
ATOM 731 C C . PRO A 1 90 ? 9.014 7.004 -9.090 1.00 87.44 90 PRO A C 1
ATOM 733 O O . PRO A 1 90 ? 9.290 5.881 -9.524 1.00 87.44 90 PRO A O 1
ATOM 736 N N . PRO A 1 91 ? 9.141 7.297 -7.780 1.00 86.44 91 PRO A N 1
ATOM 737 C CA . PRO A 1 91 ? 9.775 6.380 -6.830 1.00 86.44 91 PRO A CA 1
ATOM 738 C C . PRO A 1 91 ? 9.150 4.980 -6.774 1.00 86.44 91 PRO A C 1
ATOM 740 O O . PRO A 1 91 ? 9.869 3.995 -6.653 1.00 86.44 91 PRO A O 1
ATOM 743 N N . TYR A 1 92 ? 7.827 4.864 -6.925 1.00 85.12 92 TYR A N 1
ATOM 744 C CA . TYR A 1 92 ? 7.143 3.565 -6.925 1.00 85.12 92 TYR A CA 1
ATOM 745 C C . TYR A 1 92 ? 7.477 2.716 -8.167 1.00 85.12 92 TYR A C 1
ATOM 747 O O . TYR A 1 92 ? 7.482 1.490 -8.088 1.00 85.12 92 TYR A O 1
ATOM 755 N N . VAL A 1 93 ? 7.790 3.346 -9.309 1.00 90.31 93 VAL A N 1
ATOM 756 C CA . VAL A 1 93 ? 8.261 2.641 -10.513 1.00 90.31 93 VAL A CA 1
ATOM 757 C C . VAL A 1 93 ? 9.681 2.138 -10.287 1.00 90.31 93 VAL A C 1
ATOM 759 O O . VAL A 1 93 ? 9.980 1.007 -10.653 1.00 90.31 93 VAL A O 1
ATOM 762 N N . LEU A 1 94 ? 10.544 2.949 -9.663 1.00 89.56 94 LEU A N 1
ATOM 763 C CA . LEU A 1 94 ? 11.909 2.541 -9.322 1.00 89.56 94 LEU A CA 1
ATOM 764 C C . LEU A 1 94 ? 11.916 1.357 -8.354 1.00 89.56 94 LEU A C 1
ATOM 766 O O . LEU A 1 94 ? 12.586 0.369 -8.631 1.00 89.56 94 LEU A O 1
ATOM 770 N N . GLU A 1 95 ? 11.121 1.411 -7.283 1.00 88.56 95 GLU A N 1
ATOM 771 C CA . GLU A 1 95 ? 11.017 0.310 -6.315 1.00 88.56 95 GLU A CA 1
ATOM 772 C C . GLU A 1 95 ? 10.505 -0.979 -6.989 1.00 88.56 95 GLU A C 1
ATOM 774 O O . GLU A 1 95 ? 11.041 -2.062 -6.753 1.00 88.56 95 GLU A O 1
ATOM 779 N N . MET A 1 96 ? 9.522 -0.872 -7.893 1.00 91.50 96 MET A N 1
ATOM 780 C CA . MET A 1 96 ? 9.047 -2.012 -8.685 1.00 91.50 96 MET A CA 1
ATOM 781 C C . MET A 1 96 ? 10.146 -2.576 -9.596 1.00 91.50 96 MET A C 1
ATOM 783 O O . MET A 1 96 ? 10.335 -3.786 -9.685 1.00 91.50 96 MET A O 1
ATOM 787 N N . VAL A 1 97 ? 10.894 -1.710 -10.277 1.00 91.19 97 VAL A N 1
ATOM 788 C CA . VAL A 1 97 ? 11.979 -2.120 -11.175 1.00 91.19 97 VAL A CA 1
ATOM 789 C C . VAL A 1 97 ? 13.107 -2.797 -10.409 1.00 91.19 97 VAL A C 1
ATOM 791 O O . VAL A 1 97 ? 13.602 -3.825 -10.860 1.00 91.19 97 VAL A O 1
ATOM 794 N N . GLU A 1 98 ? 13.497 -2.263 -9.253 1.00 90.38 98 GLU A N 1
ATOM 795 C CA . GLU A 1 98 ? 14.482 -2.889 -8.369 1.00 90.38 98 GLU A CA 1
ATOM 796 C C . GLU A 1 98 ? 14.032 -4.287 -7.943 1.00 90.38 98 GLU A C 1
ATOM 798 O O . GLU A 1 98 ? 14.818 -5.232 -8.013 1.00 90.38 98 GLU A O 1
ATOM 803 N N . PHE A 1 99 ? 12.753 -4.450 -7.592 1.00 89.50 99 PHE A N 1
ATOM 804 C CA . PHE A 1 99 ? 12.192 -5.758 -7.258 1.00 89.50 99 PHE A CA 1
ATOM 805 C C . PHE A 1 99 ? 12.268 -6.752 -8.428 1.00 89.50 99 PHE A C 1
ATOM 807 O O . PHE A 1 99 ? 12.493 -7.943 -8.220 1.00 89.50 99 PHE A O 1
ATOM 814 N N . LEU A 1 100 ? 12.111 -6.269 -9.662 1.00 89.62 100 LEU A N 1
ATOM 815 C CA . LEU A 1 100 ? 12.183 -7.077 -10.883 1.00 89.62 100 LEU A CA 1
ATOM 816 C C . LEU A 1 100 ? 13.621 -7.344 -11.369 1.00 89.62 100 LEU A C 1
ATOM 818 O O . LEU A 1 100 ? 13.796 -7.924 -12.437 1.00 89.62 100 LEU A O 1
ATOM 822 N N . GLY A 1 101 ? 14.646 -6.955 -10.601 1.00 87.94 101 GLY A N 1
ATOM 823 C CA . GLY A 1 101 ? 16.058 -7.173 -10.947 1.00 87.94 101 GLY A CA 1
ATOM 824 C C . GLY A 1 101 ? 16.713 -6.011 -11.701 1.00 87.94 101 GLY A C 1
ATOM 825 O O . GLY A 1 101 ? 17.848 -6.121 -12.160 1.00 87.94 101 GLY A O 1
ATOM 826 N N . GLY A 1 102 ? 16.028 -4.873 -11.804 1.00 89.38 102 GLY A N 1
ATOM 827 C CA . GLY A 1 102 ? 16.535 -3.653 -12.417 1.00 89.38 102 GLY A CA 1
ATOM 828 C C . GLY A 1 102 ? 16.255 -3.535 -13.918 1.00 89.38 102 GLY A C 1
ATOM 829 O O . GLY A 1 102 ? 15.780 -4.453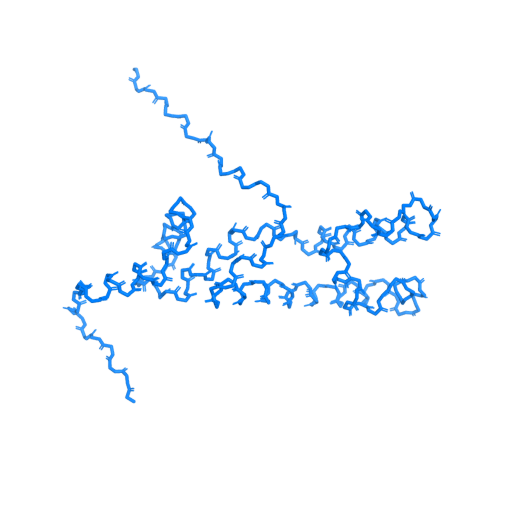 -14.584 1.00 89.38 102 GLY A O 1
ATOM 830 N N . TRP A 1 103 ? 16.582 -2.367 -14.480 1.00 88.31 103 TRP A N 1
ATOM 831 C CA . TRP A 1 103 ? 16.318 -2.047 -15.891 1.00 88.31 103 TRP A CA 1
ATOM 832 C C . TRP A 1 103 ? 16.984 -3.004 -16.879 1.00 88.31 103 TRP A C 1
ATOM 834 O O . TRP A 1 103 ? 16.428 -3.272 -17.941 1.00 88.31 103 TRP A O 1
ATOM 844 N N . ARG A 1 104 ? 18.175 -3.510 -16.535 1.00 84.56 104 ARG A N 1
ATOM 845 C CA . ARG A 1 104 ? 18.923 -4.435 -17.389 1.00 84.56 104 ARG A CA 1
ATOM 846 C C . ARG A 1 104 ? 18.165 -5.746 -17.580 1.00 84.56 104 ARG A C 1
ATOM 848 O O . ARG A 1 104 ? 18.025 -6.180 -18.718 1.00 84.56 104 ARG A O 1
ATOM 855 N N . GLU A 1 105 ? 17.636 -6.322 -16.503 1.00 85.12 105 GLU A N 1
ATOM 856 C CA . GLU A 1 105 ? 16.903 -7.591 -16.581 1.00 85.12 105 GLU A CA 1
ATOM 857 C C . GLU A 1 105 ? 15.537 -7.441 -17.245 1.00 85.12 105 GLU A C 1
ATOM 859 O O . GLU A 1 105 ? 15.129 -8.293 -18.035 1.00 85.12 105 GLU A O 1
ATOM 864 N N . LEU A 1 106 ? 14.869 -6.305 -17.027 1.00 85.50 106 LEU A N 1
ATOM 865 C CA . LEU A 1 106 ? 13.651 -5.968 -17.766 1.00 85.50 106 LEU A CA 1
ATOM 866 C C . LEU A 1 106 ? 13.897 -5.850 -19.279 1.00 85.50 106 LEU A C 1
ATOM 868 O O . LEU A 1 106 ? 13.032 -6.221 -20.072 1.00 85.50 106 LEU A O 1
ATOM 872 N N . GLY A 1 107 ? 15.072 -5.353 -19.677 1.00 83.38 107 GLY A N 1
ATOM 873 C CA . GLY A 1 107 ? 15.461 -5.199 -21.078 1.00 83.38 107 GLY A CA 1
ATOM 874 C C . GLY A 1 107 ? 15.902 -6.496 -21.765 1.00 83.38 107 GLY A C 1
ATOM 875 O O . GLY A 1 107 ? 15.628 -6.658 -22.952 1.00 83.38 107 GLY A O 1
ATOM 876 N N . ASP A 1 108 ? 16.562 -7.416 -21.050 1.00 82.69 108 ASP A N 1
ATOM 877 C CA . ASP A 1 108 ? 17.107 -8.656 -21.637 1.00 82.69 108 ASP A CA 1
ATOM 878 C C . ASP A 1 108 ? 15.994 -9.662 -22.009 1.00 82.69 108 ASP A C 1
ATOM 880 O O . ASP A 1 108 ? 16.158 -10.471 -22.915 1.00 82.69 108 ASP A O 1
ATOM 884 N N . ASN A 1 109 ? 14.817 -9.575 -21.374 1.00 69.44 109 ASN A N 1
ATOM 885 C CA . ASN A 1 109 ? 13.538 -10.199 -21.764 1.00 69.44 109 ASN A CA 1
ATOM 886 C C . ASN A 1 109 ? 13.570 -11.692 -22.193 1.00 69.44 109 ASN A C 1
ATOM 888 O O . ASN A 1 109 ? 12.644 -12.186 -22.841 1.00 69.44 109 ASN A O 1
ATOM 892 N N . ARG A 1 110 ? 14.605 -12.450 -21.809 1.00 71.94 110 ARG A N 1
ATOM 893 C CA . ARG A 1 110 ? 14.791 -13.856 -22.220 1.00 71.94 110 ARG A CA 1
ATOM 894 C C . ARG A 1 110 ? 13.726 -14.799 -21.657 1.00 71.94 110 ARG A C 1
ATOM 896 O O . ARG A 1 110 ? 13.498 -15.863 -22.218 1.00 71.94 110 ARG A O 1
ATOM 903 N N . GLY A 1 111 ? 13.074 -14.406 -20.560 1.00 68.69 111 GLY A N 1
ATOM 904 C CA . GLY A 1 111 ? 11.995 -15.154 -19.901 1.00 68.69 111 GLY A CA 1
ATOM 905 C C . GLY A 1 111 ? 10.576 -14.826 -20.389 1.00 68.69 111 GLY A C 1
ATOM 906 O O . GLY A 1 111 ? 9.617 -15.421 -19.896 1.00 68.69 111 GLY A O 1
ATOM 907 N N . GLY A 1 112 ? 10.433 -13.888 -21.332 1.00 82.62 112 GLY A N 1
ATOM 908 C CA . GLY A 1 112 ? 9.146 -13.420 -21.845 1.00 82.62 112 GLY A CA 1
ATOM 909 C C . GLY A 1 112 ? 8.430 -12.420 -20.924 1.00 82.62 112 GLY A C 1
ATOM 910 O O . GLY A 1 112 ? 8.459 -12.521 -19.696 1.00 82.62 112 GLY A O 1
ATOM 911 N N . MET A 1 113 ? 7.734 -11.457 -21.537 1.00 85.06 113 MET A N 1
ATOM 912 C CA . MET A 1 113 ? 7.054 -10.359 -20.829 1.00 85.06 113 MET A CA 1
ATOM 913 C C . MET A 1 113 ? 5.933 -10.826 -19.895 1.00 85.06 113 MET A C 1
ATOM 915 O O . MET A 1 113 ? 5.683 -10.175 -18.883 1.00 85.06 113 MET A O 1
ATOM 919 N N . ASP A 1 114 ? 5.283 -11.952 -20.190 1.00 86.94 114 ASP A N 1
ATOM 920 C CA . ASP A 1 114 ? 4.187 -12.472 -19.365 1.00 86.94 114 ASP A CA 1
ATOM 921 C C . ASP A 1 114 ? 4.678 -12.979 -18.007 1.00 86.94 114 ASP A C 1
ATOM 923 O O . ASP A 1 114 ? 4.063 -12.703 -16.974 1.00 86.94 114 ASP A O 1
ATOM 927 N N . THR A 1 115 ? 5.835 -13.645 -17.982 1.00 87.94 115 THR A N 1
ATOM 928 C CA . THR A 1 115 ? 6.471 -14.088 -16.736 1.00 87.94 115 THR A CA 1
ATOM 929 C C . THR A 1 115 ? 6.864 -12.887 -15.881 1.00 87.94 115 THR A C 1
ATOM 931 O O . THR A 1 115 ? 6.565 -12.846 -14.686 1.00 87.94 115 THR A O 1
ATOM 934 N N . ILE A 1 116 ? 7.472 -11.867 -16.495 1.00 87.38 116 ILE A N 1
ATOM 935 C CA . ILE A 1 116 ? 7.862 -10.638 -15.793 1.00 87.38 116 ILE A CA 1
ATOM 936 C C . ILE A 1 116 ? 6.625 -9.907 -15.261 1.00 87.38 116 ILE A C 1
ATOM 938 O O . ILE A 1 116 ? 6.616 -9.495 -14.102 1.00 87.38 116 ILE A O 1
ATOM 942 N N . ARG A 1 117 ? 5.543 -9.823 -16.045 1.00 90.44 117 ARG A N 1
ATOM 943 C CA . ARG A 1 117 ? 4.268 -9.259 -15.584 1.00 90.44 117 ARG A CA 1
ATOM 944 C C . ARG A 1 117 ? 3.729 -10.022 -14.374 1.00 90.44 117 ARG A C 1
ATOM 946 O O . ARG A 1 117 ? 3.342 -9.399 -13.393 1.00 90.44 117 ARG A O 1
ATOM 953 N N . ALA A 1 118 ? 3.747 -11.355 -14.387 1.00 89.50 118 ALA A N 1
ATOM 954 C CA . ALA A 1 118 ? 3.304 -12.156 -13.243 1.00 89.50 118 ALA A CA 1
ATOM 955 C C . ALA A 1 118 ? 4.164 -11.932 -11.982 1.00 89.50 118 ALA A C 1
ATOM 957 O O . ALA A 1 118 ? 3.659 -12.007 -10.858 1.00 89.50 118 ALA A O 1
ATOM 958 N N . HIS A 1 119 ? 5.461 -11.656 -12.138 1.00 88.31 119 HIS A N 1
ATOM 959 C CA . HIS A 1 119 ? 6.314 -11.220 -11.029 1.00 88.31 119 HIS A CA 1
ATOM 960 C C . HIS A 1 119 ? 5.975 -9.801 -10.564 1.00 88.31 119 HIS A C 1
ATOM 962 O O . HIS A 1 119 ? 5.902 -9.579 -9.358 1.00 88.31 119 HIS A O 1
ATOM 968 N N . ALA A 1 120 ? 5.681 -8.881 -11.483 1.00 88.75 120 ALA A N 1
ATOM 969 C CA . ALA A 1 120 ? 5.286 -7.512 -11.160 1.00 88.75 120 ALA A CA 1
ATOM 970 C C . ALA A 1 120 ? 3.966 -7.456 -10.376 1.00 88.75 120 ALA A C 1
ATOM 972 O O . ALA A 1 120 ? 3.863 -6.720 -9.400 1.00 88.75 120 ALA A O 1
ATOM 973 N N . LEU A 1 121 ? 2.977 -8.281 -10.734 1.00 89.81 121 LEU A N 1
ATOM 974 C CA . LEU A 1 121 ? 1.715 -8.379 -9.988 1.00 89.81 121 LEU A CA 1
ATOM 975 C C . LEU A 1 121 ? 1.940 -8.870 -8.548 1.00 89.81 121 LEU A C 1
ATOM 977 O O . LEU A 1 121 ? 1.363 -8.335 -7.603 1.00 89.81 121 LEU A O 1
ATOM 981 N N . ARG A 1 122 ? 2.821 -9.862 -8.359 1.00 89.19 122 ARG A N 1
ATOM 982 C CA . ARG A 1 122 ? 3.195 -10.347 -7.019 1.00 89.19 122 ARG A CA 1
ATOM 983 C C . ARG A 1 122 ? 3.952 -9.287 -6.221 1.00 89.19 122 ARG A C 1
ATOM 985 O O . ARG A 1 122 ? 3.664 -9.090 -5.044 1.00 89.19 122 ARG A O 1
ATOM 992 N N . ALA A 1 123 ? 4.886 -8.594 -6.865 1.00 87.44 123 ALA A N 1
ATOM 993 C CA . ALA A 1 123 ? 5.635 -7.495 -6.270 1.00 87.44 123 ALA A CA 1
ATOM 994 C C . ALA A 1 123 ? 4.705 -6.366 -5.810 1.00 87.44 123 ALA A C 1
ATOM 996 O O . ALA A 1 123 ? 4.838 -5.881 -4.691 1.00 87.44 123 ALA A O 1
ATOM 997 N N . HIS A 1 124 ? 3.717 -6.009 -6.636 1.00 90.38 124 HIS A N 1
ATOM 998 C CA . HIS A 1 124 ? 2.729 -4.973 -6.337 1.00 90.38 124 HIS A CA 1
ATOM 999 C C . HIS A 1 124 ? 1.956 -5.305 -5.062 1.00 90.38 124 HIS A C 1
ATOM 1001 O O . HIS A 1 124 ? 1.932 -4.485 -4.146 1.00 90.38 124 HIS A O 1
ATOM 1007 N N . ALA A 1 125 ? 1.435 -6.530 -4.945 1.00 87.19 125 ALA A N 1
ATOM 1008 C CA . ALA A 1 125 ? 0.740 -6.973 -3.738 1.00 87.19 125 ALA A CA 1
ATOM 1009 C C . ALA A 1 125 ? 1.632 -6.858 -2.486 1.00 87.19 125 ALA A C 1
ATOM 1011 O O . ALA A 1 125 ? 1.199 -6.360 -1.448 1.00 87.19 125 ALA A O 1
ATOM 1012 N N . MET A 1 126 ? 2.909 -7.238 -2.593 1.00 87.06 126 MET A N 1
ATOM 1013 C CA . MET A 1 126 ? 3.864 -7.127 -1.485 1.00 87.06 126 MET A CA 1
ATOM 1014 C C . MET A 1 126 ? 4.190 -5.673 -1.116 1.00 87.06 126 MET A C 1
ATOM 1016 O O . MET A 1 126 ? 4.324 -5.354 0.068 1.00 87.06 126 MET A O 1
ATOM 1020 N N . MET A 1 127 ? 4.346 -4.792 -2.106 1.00 84.50 127 MET A N 1
ATOM 1021 C CA . MET A 1 127 ? 4.605 -3.364 -1.894 1.00 84.50 127 MET A CA 1
ATOM 1022 C C . MET A 1 127 ? 3.395 -2.683 -1.252 1.00 84.50 127 MET A C 1
ATOM 1024 O O . MET A 1 127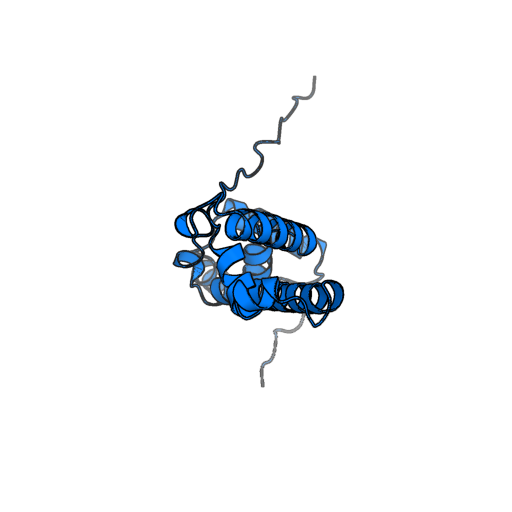 ? 3.559 -1.918 -0.301 1.00 84.50 127 MET A O 1
ATOM 1028 N N . HIS A 1 128 ? 2.191 -3.022 -1.711 1.00 83.06 128 HIS A N 1
ATOM 1029 C CA . HIS A 1 128 ? 0.933 -2.553 -1.147 1.00 83.06 128 HIS A CA 1
ATOM 1030 C C . HIS A 1 128 ? 0.781 -2.990 0.319 1.00 83.06 128 HIS A C 1
ATOM 1032 O O . HIS A 1 128 ? 0.591 -2.150 1.200 1.00 83.06 128 HIS A O 1
ATOM 1038 N N . ASP A 1 129 ? 0.998 -4.273 0.619 1.00 84.12 129 ASP A N 1
ATOM 1039 C CA . ASP A 1 129 ? 0.973 -4.792 1.992 1.00 84.12 129 ASP A CA 1
ATOM 1040 C C . ASP A 1 129 ? 2.016 -4.119 2.890 1.00 84.12 129 ASP A C 1
ATOM 1042 O O . ASP A 1 129 ? 1.750 -3.804 4.054 1.00 84.12 129 ASP A O 1
ATOM 1046 N N . ARG A 1 130 ? 3.221 -3.871 2.367 1.00 82.44 130 ARG A N 1
ATOM 1047 C CA . ARG A 1 130 ? 4.279 -3.166 3.099 1.00 82.44 130 ARG A CA 1
ATOM 1048 C C . ARG A 1 130 ? 3.881 -1.721 3.390 1.00 82.44 130 ARG A C 1
ATOM 1050 O O . ARG A 1 130 ? 4.131 -1.242 4.498 1.00 82.44 130 ARG A O 1
ATOM 1057 N N . ALA A 1 131 ? 3.276 -1.035 2.425 1.00 77.94 131 ALA A N 1
ATOM 1058 C CA . ALA A 1 131 ? 2.798 0.329 2.592 1.00 77.94 131 ALA A CA 1
ATOM 1059 C C . ALA A 1 131 ? 1.694 0.389 3.662 1.00 77.94 131 ALA A C 1
ATOM 1061 O O . ALA A 1 131 ? 1.791 1.191 4.590 1.00 77.94 131 ALA A O 1
ATOM 1062 N N . ILE A 1 132 ? 0.738 -0.543 3.629 1.00 80.06 132 ILE A N 1
ATOM 1063 C CA . ILE A 1 132 ? -0.288 -0.694 4.668 1.00 80.06 132 ILE A CA 1
ATOM 1064 C C . ILE A 1 132 ? 0.342 -0.926 6.045 1.00 80.06 132 ILE A C 1
ATOM 1066 O O . ILE A 1 132 ? -0.001 -0.235 7.004 1.00 80.06 132 ILE A O 1
ATOM 1070 N N . ARG A 1 133 ? 1.301 -1.854 6.168 1.00 80.81 133 ARG A N 1
ATOM 1071 C CA . ARG A 1 133 ? 1.963 -2.144 7.454 1.00 80.81 133 ARG A CA 1
ATOM 1072 C C . ARG A 1 133 ? 2.679 -0.927 8.036 1.00 80.81 133 ARG A C 1
ATOM 1074 O O . ARG A 1 133 ? 2.629 -0.718 9.243 1.00 80.81 133 ARG A O 1
ATOM 1081 N N . ARG A 1 134 ? 3.308 -0.095 7.200 1.00 75.75 134 ARG A N 1
ATOM 1082 C CA . ARG A 1 134 ? 3.949 1.152 7.657 1.00 75.75 134 ARG A CA 1
ATOM 1083 C C . ARG A 1 134 ? 2.935 2.115 8.281 1.00 75.75 134 ARG A C 1
ATOM 1085 O O . ARG A 1 134 ? 3.224 2.702 9.320 1.00 75.75 134 ARG A O 1
ATOM 1092 N N . VAL A 1 135 ? 1.737 2.232 7.705 1.00 72.69 135 VAL A N 1
ATOM 1093 C CA . VAL A 1 135 ? 0.643 3.019 8.303 1.00 72.69 135 VAL A CA 1
ATOM 1094 C C . VAL A 1 135 ? 0.149 2.393 9.605 1.00 72.69 135 VAL A C 1
ATOM 1096 O O . VAL A 1 135 ? -0.068 3.102 10.587 1.00 72.69 135 VAL A O 1
ATOM 1099 N N . GLN A 1 136 ? 0.011 1.065 9.641 1.00 71.62 136 GLN A N 1
ATOM 1100 C CA . GLN A 1 136 ? -0.419 0.350 10.844 1.00 71.62 136 GLN A CA 1
ATOM 1101 C C . GLN A 1 136 ? 0.540 0.543 12.022 1.00 71.62 136 GLN A C 1
ATOM 1103 O O . GLN A 1 136 ? 0.083 0.660 13.151 1.00 71.62 136 GLN A O 1
ATOM 1108 N N . CYS A 1 137 ? 1.848 0.625 11.771 1.00 77.50 137 CYS A N 1
ATOM 1109 C CA . CYS A 1 137 ? 2.866 0.840 12.802 1.00 77.50 137 CYS A CA 1
ATOM 1110 C C . CYS A 1 137 ? 3.087 2.324 13.169 1.00 77.50 137 CYS A C 1
ATOM 1112 O O . CYS A 1 137 ? 4.112 2.647 13.768 1.00 77.50 137 CYS A O 1
ATOM 1114 N N . GLY A 1 138 ? 2.193 3.240 12.773 1.00 66.62 138 GLY A N 1
ATOM 1115 C CA . GLY A 1 138 ? 2.312 4.673 13.085 1.00 66.62 138 GLY A CA 1
ATOM 1116 C C . GLY A 1 138 ? 3.436 5.396 12.328 1.00 66.62 138 GLY A C 1
ATOM 1117 O O . GLY A 1 138 ? 3.833 6.503 12.687 1.00 66.62 138 GLY A O 1
ATOM 1118 N N . GLN A 1 139 ? 3.967 4.803 11.252 1.00 64.44 139 GLN A N 1
ATOM 1119 C CA . GLN A 1 139 ? 5.055 5.376 10.445 1.00 64.44 139 GLN A CA 1
ATOM 1120 C C . GLN A 1 139 ? 4.540 6.193 9.246 1.00 64.44 139 GLN A C 1
ATOM 1122 O O . GLN A 1 139 ? 5.222 6.313 8.225 1.00 64.44 139 GLN A O 1
ATOM 1127 N N . LEU A 1 140 ? 3.354 6.801 9.361 1.00 58.50 140 LEU A N 1
ATOM 1128 C CA . LEU A 1 140 ? 2.716 7.585 8.292 1.00 58.50 140 LEU A CA 1
ATOM 1129 C C . LEU A 1 140 ? 3.608 8.703 7.734 1.00 58.50 140 LEU A C 1
ATOM 1131 O O . LEU A 1 140 ? 3.597 8.959 6.533 1.00 58.50 140 LEU A O 1
ATOM 1135 N N . LYS A 1 141 ? 4.464 9.308 8.570 1.00 54.88 141 LYS A N 1
ATOM 1136 C CA . LYS A 1 141 ? 5.401 10.375 8.166 1.00 54.88 141 LYS A CA 1
ATOM 1137 C C . LYS A 1 141 ? 6.390 9.956 7.063 1.00 54.88 141 LYS A C 1
ATOM 1139 O O . LYS A 1 141 ? 6.984 10.830 6.433 1.00 54.88 141 LYS A O 1
ATOM 1144 N N . GLN A 1 142 ? 6.576 8.652 6.833 1.00 50.06 142 GLN A N 1
ATOM 1145 C CA . GLN A 1 142 ? 7.492 8.111 5.822 1.00 50.06 142 GLN A CA 1
ATOM 1146 C C . GLN A 1 142 ? 6.811 7.766 4.487 1.00 50.06 142 GLN A C 1
ATOM 1148 O O . GLN A 1 142 ? 7.499 7.582 3.485 1.00 50.06 142 GLN A O 1
ATOM 1153 N N . LEU A 1 143 ? 5.476 7.725 4.430 1.00 52.81 143 LEU A N 1
ATOM 1154 C CA . LEU A 1 143 ? 4.711 7.497 3.200 1.00 52.81 143 LEU A CA 1
ATOM 1155 C C . LEU A 1 143 ? 4.462 8.824 2.476 1.00 52.81 143 LEU A C 1
ATOM 1157 O O . LEU A 1 143 ? 3.333 9.252 2.273 1.00 52.81 143 LEU A O 1
ATOM 1161 N N . LYS A 1 144 ? 5.537 9.502 2.067 1.00 45.78 144 LYS A N 1
ATOM 1162 C CA . LYS A 1 144 ? 5.436 10.636 1.139 1.00 45.78 144 LYS A CA 1
ATOM 1163 C C . LYS A 1 144 ? 5.365 10.120 -0.298 1.00 45.78 144 LYS A C 1
ATOM 1165 O O . LYS A 1 144 ? 6.269 10.362 -1.091 1.00 45.78 144 LYS A O 1
ATOM 1170 N N . PHE A 1 145 ? 4.295 9.406 -0.637 1.00 47.94 145 PHE A N 1
ATOM 1171 C CA . PHE A 1 145 ? 3.904 9.268 -2.036 1.00 47.94 145 PHE A CA 1
ATOM 1172 C C . PHE A 1 145 ? 2.957 10.420 -2.344 1.00 47.94 145 PHE A C 1
ATOM 1174 O O . PHE A 1 145 ? 1.806 10.439 -1.922 1.00 47.94 145 PHE A O 1
ATOM 1181 N N . SER A 1 146 ? 3.514 11.441 -2.990 1.00 45.56 146 SER A N 1
ATOM 1182 C CA . SER A 1 146 ? 2.779 12.623 -3.420 1.00 45.56 146 SER A CA 1
ATOM 1183 C C . SER A 1 146 ? 1.649 12.220 -4.360 1.00 45.56 146 SER A C 1
ATOM 1185 O O . SER A 1 146 ? 1.909 11.785 -5.477 1.00 45.56 146 SER A O 1
ATOM 1187 N N . THR A 1 147 ? 0.412 12.405 -3.912 1.00 38.34 147 THR A N 1
ATOM 1188 C CA . THR A 1 147 ? -0.660 12.939 -4.754 1.00 38.34 147 THR A CA 1
ATOM 1189 C C . THR A 1 147 ? -1.693 13.564 -3.836 1.00 38.34 147 THR A C 1
ATOM 1191 O O . THR A 1 147 ? -2.116 12.946 -2.862 1.00 38.34 147 THR A O 1
ATOM 1194 N N . ASP A 1 148 ? -2.043 14.812 -4.127 1.00 36.03 148 ASP A N 1
ATOM 1195 C CA . ASP A 1 148 ? -3.073 15.579 -3.442 1.00 36.03 148 ASP A CA 1
ATOM 1196 C C . ASP A 1 148 ? -4.314 14.720 -3.171 1.00 36.03 148 ASP A C 1
ATOM 1198 O O . ASP A 1 148 ? -5.015 14.314 -4.103 1.00 36.03 148 ASP A O 1
ATOM 1202 N N . LEU A 1 149 ? -4.619 14.480 -1.892 1.00 38.94 149 LEU A N 1
ATOM 1203 C CA . LEU A 1 149 ? -5.943 14.036 -1.475 1.00 38.94 149 LEU A CA 1
ATOM 1204 C C . LEU A 1 149 ? -6.923 15.176 -1.797 1.00 38.94 149 LEU A C 1
ATOM 1206 O O . LEU A 1 149 ? -7.270 15.998 -0.951 1.00 38.94 149 LEU A O 1
ATOM 1210 N N . LYS A 1 150 ? -7.404 15.237 -3.041 1.00 41.31 150 LYS A N 1
ATOM 1211 C CA . LYS A 1 150 ? -8.683 15.881 -3.337 1.00 41.31 150 LYS A CA 1
ATOM 1212 C C . LYS A 1 150 ? -9.767 14.966 -2.782 1.00 41.31 150 LYS A C 1
ATOM 1214 O O . LYS A 1 150 ? -10.398 14.217 -3.522 1.00 41.31 150 LYS A O 1
ATOM 1219 N N . ILE A 1 151 ? -9.970 15.022 -1.465 1.00 39.56 151 ILE A N 1
ATOM 1220 C CA . ILE A 1 151 ? -11.221 14.573 -0.858 1.00 39.56 151 ILE A CA 1
ATOM 1221 C C . ILE A 1 151 ? -12.301 15.389 -1.559 1.00 39.56 151 ILE A C 1
ATOM 1223 O O . ILE A 1 151 ? -12.337 16.614 -1.436 1.00 39.56 151 ILE A O 1
ATOM 1227 N N . GLY A 1 152 ? -13.094 14.724 -2.397 1.00 37.19 152 GLY A N 1
ATOM 1228 C CA . GLY A 1 152 ? -14.086 15.369 -3.239 1.00 37.19 152 GLY A CA 1
ATOM 1229 C C . GLY A 1 152 ? -14.979 16.289 -2.414 1.00 37.19 152 GLY A C 1
ATOM 1230 O O . GLY A 1 152 ? -15.820 15.830 -1.644 1.00 37.19 152 GLY A O 1
ATOM 1231 N N . SER A 1 153 ? -14.838 17.597 -2.625 1.00 38.16 153 SER A N 1
ATOM 1232 C CA . SER A 1 153 ? -15.839 18.611 -2.304 1.00 38.16 153 SER A CA 1
ATOM 1233 C C . SER A 1 153 ? -17.030 18.433 -3.253 1.00 38.16 153 SER A C 1
ATOM 1235 O O . SER A 1 153 ? -17.288 19.220 -4.158 1.00 38.16 153 SER A O 1
ATOM 1237 N N . GLY A 1 154 ? -17.729 17.314 -3.084 1.00 36.97 154 GLY A N 1
ATOM 1238 C CA . GLY A 1 154 ? -18.821 16.857 -3.932 1.00 36.97 154 GLY A CA 1
ATOM 1239 C C . GLY A 1 154 ? -20.086 16.578 -3.133 1.00 36.97 154 GLY A C 1
ATOM 1240 O O . GLY A 1 154 ? -20.787 15.624 -3.434 1.00 36.97 154 GLY A O 1
ATOM 1241 N N . ILE A 1 155 ? -20.384 17.380 -2.109 1.00 38.44 155 ILE A N 1
ATOM 1242 C CA . ILE A 1 155 ? -21.729 17.438 -1.530 1.00 38.44 155 ILE A CA 1
ATOM 1243 C C . ILE A 1 155 ? -22.272 18.833 -1.830 1.00 38.44 155 ILE A C 1
ATOM 1245 O O . ILE A 1 155 ? -22.183 19.750 -1.018 1.00 38.44 155 ILE A O 1
ATOM 1249 N N . LYS A 1 156 ? -22.811 19.012 -3.042 1.00 43.31 156 LYS A N 1
ATOM 1250 C CA . LYS A 1 156 ? -23.765 20.094 -3.293 1.00 43.31 156 LYS A CA 1
ATOM 1251 C C . LYS A 1 156 ? -25.064 19.689 -2.605 1.00 43.31 156 LYS A C 1
ATOM 1253 O O . LYS A 1 156 ? -25.797 18.850 -3.118 1.00 43.31 156 LYS A O 1
ATOM 1258 N N . ALA A 1 157 ? -25.324 20.256 -1.433 1.00 39.16 157 ALA A N 1
ATOM 1259 C CA . ALA A 1 157 ? -26.666 20.262 -0.878 1.00 39.16 157 ALA A CA 1
ATOM 1260 C C . ALA A 1 157 ? -27.523 21.180 -1.762 1.00 39.16 157 ALA A C 1
ATOM 1262 O O . ALA A 1 157 ? -27.376 22.401 -1.718 1.00 39.16 157 ALA A O 1
ATOM 1263 N N . SER A 1 158 ? -28.371 20.598 -2.609 1.00 42.41 158 SER A N 1
ATOM 1264 C CA . SER A 1 158 ? -29.486 21.339 -3.197 1.00 42.41 158 SER A CA 1
ATOM 1265 C C . SER A 1 158 ? -30.510 21.603 -2.088 1.00 42.41 158 SER A C 1
ATOM 1267 O O . SER A 1 158 ? -30.891 20.652 -1.401 1.00 42.41 158 SER A O 1
ATOM 1269 N N . PRO A 1 159 ? -30.949 22.854 -1.874 1.00 42.78 159 PRO A N 1
ATOM 1270 C CA . PRO A 1 159 ? -32.022 23.134 -0.933 1.00 42.78 159 PRO A CA 1
ATOM 1271 C C . PRO A 1 159 ? -33.355 22.602 -1.489 1.00 42.78 159 PRO A C 1
ATOM 1273 O O . PRO A 1 159 ? -33.572 22.677 -2.702 1.00 42.78 159 PRO A O 1
ATOM 1276 N N . PRO A 1 160 ? -34.245 22.068 -0.636 1.00 53.72 160 PRO A N 1
ATOM 1277 C CA . PRO A 1 160 ? -35.605 21.757 -1.045 1.00 53.72 160 PRO A CA 1
ATOM 1278 C C . PRO A 1 160 ? -36.347 23.073 -1.313 1.00 53.72 160 PRO A C 1
ATOM 1280 O O . PRO A 1 160 ? -36.465 23.913 -0.419 1.00 53.72 160 PRO A O 1
ATOM 1283 N N . GLY A 1 161 ? -36.784 23.252 -2.558 1.00 55.78 161 GLY A N 1
ATOM 1284 C CA . GLY A 1 161 ? -37.770 24.249 -2.972 1.00 55.78 161 GLY A CA 1
ATOM 1285 C C . GLY A 1 161 ? -39.089 23.567 -3.285 1.00 55.78 161 GLY A C 1
ATOM 1286 O O . GLY A 1 161 ? -39.034 22.401 -3.741 1.00 55.78 161 GLY A O 1
#

Foldseek 3Di:
DDDDDPDPPPCDPVNVVVLCVLCVLDDPVLLVVLQVVCVVVDPDRDDSLSSLLSSLVVVPPQDDLVRLVVLLVVVLVCVVVVNDDPVPRQPVSVQLQVQLVHSVNVVVQPVHPVVSSVSSSVVSVVVSVVSSVCSSVVNVVPPPPDDDPPPDPPDPPDDDD

Sequence (161 aa):
MNSFPKKSGGFTPENVQAYAEELIDLDYGGLQVVIRTLIRTEDWFPAIAAIRREYAAQAISYPDADQLWREVLRWMRATQFGRQRLAEVPPYVLEMVEFLGGWRELGDNRGGMDTIRAHALRAHAMMHDRAIRRVQCGQLKQLKFSTDLKIGSGIKASPPG

Secondary structure (DSSP, 8-state):
---PPPS-----HHHHHHHHHHHTTS-HHHHHHHHHHHHHH-SSPPPHHHHHHHHHHHH--PPPHHHHHHHHHHHHHHHHTT-S-GGGS-HHHHHHHHHTT-HHHHHH-TT-HHHHHHHHHHHHHHHHHHHHHHHHTT-GGG---------------PPP-

Radius of gyration: 21.22 Å; Cα contacts (8 Å, |Δi|>4): 87; chains: 1; bounding box: 57×40×55 Å

Mean predicted aligned error: 11.81 Å

Solvent-accessible surface area (backbone atoms only — not comparable to full-atom values): 10023 Å² total; per-residue (Å²): 142,84,84,75,73,70,99,75,62,68,88,44,72,68,56,54,48,52,52,49,69,75,46,63,90,54,57,68,71,58,48,53,55,37,50,56,50,46,60,74,75,40,100,57,87,77,50,72,71,52,52,34,39,50,38,26,62,70,69,49,86,68,70,53,61,69,57,45,50,51,49,42,54,51,50,53,55,32,48,76,70,69,72,52,62,76,88,74,55,54,68,71,49,52,54,52,34,55,76,64,63,26,72,67,52,65,67,64,50,85,77,42,70,67,54,53,48,57,49,50,51,53,48,44,54,53,52,51,52,49,54,28,49,37,39,58,70,71,44,53,90,73,66,78,72,90,67,85,83,73,72,75,92,72,79,81,80,75,79,90,127

pLDDT: mean 77.0, std 17.25, range [36.03, 92.44]